Protein AF-A0A847JVJ2-F1 (afdb_monomer_lite)

Radius of gyration: 34.13 Å; chains: 1; bounding box: 78×24×105 Å

Sequence (144 aa):
MDKPGSERPGFDFGPTLRQRRLRVLSAFVLLLILTLVAVGVTQPFFRNAGSAEVRALAREAILARRSGREPTPQAERARRAAAVRVAVIGAYWSLCFLLSGVLLILAWLDVREIRRKLDDARRRLTGAGPVSPSRGGGQGPEHG

Foldseek 3Di:
DDDDDPPDVPPPPPPPPVNVVLVVVLVVLVVVLVVLVVCCVPPVLNVCLVPPVVVVLVVVVVVCVVVVHDDDVVSVVVVVVNVVSVVVVVVSVVVSVVSVVVSVVSVVVVVVVVVVVVVVVVCVVVVPDPPPPPPPPDDDDPDD

Structure (mmCIF, N/CA/C/O backbone):
data_AF-A0A847JVJ2-F1
#
_entry.id   AF-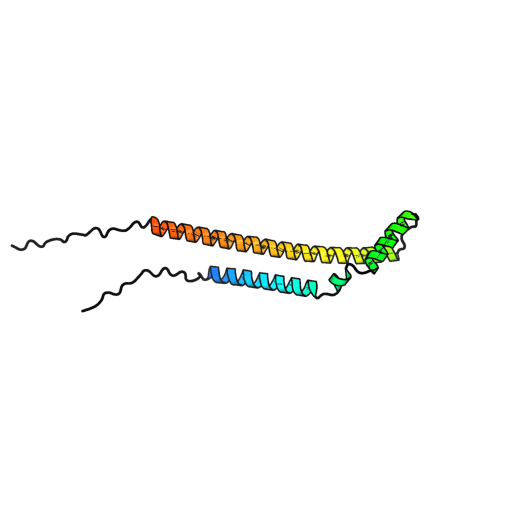A0A847JVJ2-F1
#
loop_
_atom_site.group_PDB
_atom_site.id
_atom_site.type_symbol
_atom_site.label_atom_id
_atom_site.label_alt_id
_atom_site.label_comp_id
_atom_site.label_asym_id
_atom_site.label_entity_id
_atom_site.label_seq_id
_atom_site.pdbx_PDB_ins_code
_atom_site.Cartn_x
_atom_site.Cartn_y
_atom_site.Cartn_z
_atom_site.occupancy
_atom_site.B_iso_or_equiv
_atom_site.auth_seq_id
_atom_site.auth_comp_id
_atom_site.auth_asym_id
_atom_site.auth_atom_id
_atom_site.pdbx_PDB_model_num
ATOM 1 N N . MET A 1 1 ? 26.159 -9.608 -60.422 1.00 49.19 1 MET A N 1
ATOM 2 C CA . MET A 1 1 ? 25.798 -8.168 -60.333 1.00 49.19 1 MET A CA 1
ATOM 3 C C . MET A 1 1 ? 25.145 -8.006 -58.975 1.00 49.19 1 MET A C 1
ATOM 5 O O . MET A 1 1 ? 23.927 -8.002 -58.840 1.00 49.19 1 MET A O 1
ATOM 9 N N . ASP A 1 2 ? 25.995 -8.056 -57.958 1.00 47.19 2 ASP A N 1
ATOM 10 C CA . ASP A 1 2 ? 25.615 -8.374 -56.589 1.00 47.19 2 ASP A CA 1
ATOM 11 C C . ASP A 1 2 ? 25.400 -7.074 -55.827 1.00 47.19 2 ASP A C 1
ATOM 13 O O . ASP A 1 2 ? 26.290 -6.230 -55.752 1.00 47.19 2 ASP A O 1
ATOM 17 N N . LYS A 1 3 ? 24.180 -6.876 -55.320 1.00 56.62 3 LYS A N 1
ATOM 18 C CA . LYS A 1 3 ? 23.849 -5.750 -54.442 1.00 56.62 3 LYS A CA 1
ATOM 19 C C . LYS A 1 3 ? 24.525 -6.000 -53.089 1.00 56.62 3 LYS A C 1
ATOM 21 O O . LYS A 1 3 ? 24.099 -6.932 -52.406 1.00 56.62 3 LYS A O 1
ATOM 26 N N . PRO A 1 4 ? 25.517 -5.198 -52.658 1.00 55.88 4 PRO A N 1
ATOM 27 C CA . PRO A 1 4 ? 26.004 -5.296 -51.292 1.00 55.88 4 PRO A CA 1
ATOM 28 C C . PRO A 1 4 ? 24.874 -4.867 -50.352 1.00 55.88 4 PRO A C 1
ATOM 30 O O . PRO A 1 4 ? 24.330 -3.764 -50.461 1.00 55.88 4 PRO A O 1
ATOM 33 N N . GLY A 1 5 ? 24.474 -5.795 -49.483 1.00 50.34 5 GLY A N 1
ATOM 34 C CA . GLY A 1 5 ? 23.432 -5.602 -48.488 1.00 50.34 5 GLY A CA 1
ATOM 35 C C . GLY A 1 5 ? 23.744 -4.395 -47.615 1.00 50.34 5 GLY A C 1
ATOM 36 O O . GLY A 1 5 ? 24.785 -4.321 -46.970 1.00 50.34 5 GLY A O 1
ATOM 37 N N . SER A 1 6 ? 22.824 -3.436 -47.601 1.00 53.69 6 SER A N 1
ATOM 38 C CA . SER A 1 6 ? 22.826 -2.332 -46.655 1.00 53.69 6 SER A CA 1
ATOM 39 C C . SER A 1 6 ? 22.501 -2.877 -45.263 1.00 53.69 6 SER A C 1
ATOM 41 O O . SER A 1 6 ? 21.334 -2.891 -44.857 1.00 53.69 6 SER A O 1
ATOM 43 N N . GLU A 1 7 ? 23.515 -3.344 -44.540 1.00 50.03 7 GLU A N 1
ATOM 44 C CA . GLU A 1 7 ? 23.438 -3.578 -43.100 1.00 50.03 7 GLU A CA 1
ATOM 45 C C . GLU A 1 7 ? 23.231 -2.222 -42.422 1.00 50.03 7 GLU A C 1
ATOM 47 O O . GLU A 1 7 ? 24.161 -1.502 -42.065 1.00 50.03 7 GLU A O 1
ATOM 52 N N . ARG A 1 8 ? 21.966 -1.813 -42.305 1.00 58.47 8 ARG A N 1
ATOM 53 C CA . ARG A 1 8 ? 21.606 -0.722 -41.407 1.00 58.47 8 ARG A CA 1
ATOM 54 C C . ARG A 1 8 ? 21.971 -1.207 -40.004 1.00 58.47 8 ARG A C 1
ATOM 56 O O . ARG A 1 8 ? 21.503 -2.288 -39.644 1.00 58.47 8 ARG A O 1
ATOM 63 N N . PRO A 1 9 ? 22.749 -0.455 -39.206 1.00 55.28 9 PRO A N 1
ATOM 64 C CA . PRO A 1 9 ? 22.945 -0.776 -37.803 1.00 55.28 9 PRO A CA 1
ATOM 65 C C . PRO A 1 9 ? 21.591 -0.623 -37.109 1.00 55.28 9 PRO A C 1
ATOM 67 O O . PRO A 1 9 ? 21.197 0.463 -36.681 1.00 55.28 9 PRO A O 1
ATOM 70 N N . GLY A 1 10 ? 20.826 -1.713 -37.092 1.00 55.41 10 GLY A N 1
ATOM 71 C CA . GLY A 1 10 ? 19.603 -1.836 -36.330 1.00 55.41 10 GLY A CA 1
ATOM 72 C C . GLY A 1 10 ? 19.994 -1.684 -34.876 1.00 55.41 10 GLY A C 1
ATOM 73 O O . GLY A 1 10 ? 20.649 -2.552 -34.309 1.00 55.41 10 GLY A O 1
ATOM 74 N N . PHE A 1 11 ? 19.668 -0.533 -34.297 1.00 53.91 11 PHE A N 1
ATOM 75 C CA . PHE A 1 11 ? 19.819 -0.313 -32.871 1.00 53.91 11 PHE A CA 1
ATOM 76 C C . PHE A 1 11 ? 18.872 -1.290 -32.176 1.00 53.91 11 PHE A C 1
ATOM 78 O O . PHE A 1 11 ? 17.662 -1.069 -32.118 1.00 53.91 11 PHE A O 1
ATOM 85 N N . ASP A 1 12 ? 19.424 -2.409 -31.720 1.00 56.38 12 ASP A N 1
ATOM 86 C CA . ASP A 1 12 ? 18.678 -3.441 -31.023 1.00 56.38 12 ASP A CA 1
ATOM 87 C C . ASP A 1 12 ? 18.306 -2.899 -29.637 1.00 56.38 12 ASP A C 1
ATOM 89 O O . ASP A 1 12 ? 19.010 -3.069 -28.642 1.00 56.38 12 ASP A O 1
ATOM 93 N N . PHE A 1 13 ? 17.161 -2.218 -29.553 1.00 53.62 13 PHE A N 1
ATOM 94 C CA . PHE A 1 13 ? 16.477 -1.907 -28.294 1.00 53.62 13 PHE A CA 1
ATOM 95 C C . PHE A 1 13 ? 15.805 -3.162 -27.717 1.00 53.62 13 PHE A C 1
ATOM 97 O O . PHE A 1 13 ? 14.723 -3.093 -27.129 1.00 53.62 13 PHE A O 1
ATOM 104 N N . GLY A 1 14 ? 16.431 -4.327 -27.893 1.00 50.53 14 GLY A N 1
ATOM 105 C CA . GLY A 1 14 ? 16.010 -5.555 -27.254 1.00 50.53 14 GLY A CA 1
ATOM 106 C C . GLY A 1 14 ? 15.976 -5.309 -25.745 1.00 50.53 14 GLY A C 1
ATOM 107 O O . GLY A 1 14 ? 16.988 -4.884 -25.177 1.00 50.53 14 GLY A O 1
ATOM 108 N N . PRO A 1 15 ? 14.832 -5.510 -25.066 1.00 52.09 15 PRO A N 1
ATOM 109 C CA . PRO A 1 15 ? 14.745 -5.299 -23.632 1.00 52.09 15 PRO A CA 1
ATOM 110 C C . PRO A 1 15 ? 15.761 -6.217 -22.957 1.00 52.09 15 PRO A C 1
ATOM 112 O O . PRO A 1 15 ? 15.580 -7.433 -22.899 1.00 52.09 15 PRO A O 1
ATOM 115 N N . THR A 1 16 ? 16.856 -5.633 -22.469 1.00 63.34 16 THR A N 1
ATOM 116 C CA . THR A 1 16 ? 17.893 -6.366 -21.737 1.00 63.34 16 THR A CA 1
ATOM 117 C C . THR A 1 16 ? 17.239 -7.233 -20.652 1.00 63.34 16 THR A C 1
ATOM 119 O O . THR A 1 16 ? 16.306 -6.793 -19.977 1.00 63.34 16 THR A O 1
ATOM 122 N N . LEU A 1 17 ? 17.700 -8.474 -20.459 1.00 57.19 17 LEU A N 1
ATOM 123 C CA . LEU A 1 17 ? 17.107 -9.449 -19.520 1.00 57.19 17 LEU A CA 1
ATOM 124 C C . LEU A 1 17 ? 16.878 -8.888 -18.098 1.00 57.19 17 LEU A C 1
ATOM 126 O O . LEU A 1 17 ? 15.937 -9.288 -17.407 1.00 57.19 17 LEU A O 1
ATOM 130 N N . ARG A 1 18 ? 17.695 -7.912 -17.676 1.00 58.31 18 ARG A N 1
ATOM 131 C CA . ARG A 1 18 ? 17.523 -7.155 -16.423 1.00 58.31 18 ARG A CA 1
ATOM 132 C C . ARG A 1 18 ? 16.251 -6.300 -16.395 1.00 58.31 18 ARG A C 1
ATOM 134 O O . ARG A 1 18 ? 15.552 -6.299 -15.386 1.00 58.31 18 ARG A O 1
ATOM 141 N N . GLN A 1 19 ? 15.911 -5.632 -17.494 1.00 64.75 19 GLN A N 1
ATOM 142 C CA . GLN A 1 19 ? 14.719 -4.787 -17.612 1.00 64.75 19 GLN A CA 1
ATOM 143 C C . GLN A 1 19 ? 13.426 -5.616 -17.593 1.00 64.75 19 GLN A C 1
ATOM 145 O O . GLN A 1 19 ? 12.412 -5.185 -17.044 1.00 64.75 19 GLN A O 1
ATOM 150 N N . ARG A 1 20 ? 13.468 -6.851 -18.115 1.00 70.31 20 ARG A N 1
ATOM 151 C CA . ARG A 1 20 ? 12.336 -7.788 -18.040 1.00 70.31 20 ARG A CA 1
ATOM 152 C C . ARG A 1 20 ? 12.046 -8.208 -16.597 1.00 70.31 20 ARG A C 1
ATOM 154 O O . ARG A 1 20 ? 10.888 -8.209 -16.191 1.00 70.31 20 ARG A O 1
ATOM 161 N N . ARG A 1 21 ? 13.087 -8.495 -15.806 1.00 73.38 21 ARG A N 1
ATOM 162 C CA . ARG A 1 21 ? 12.944 -8.837 -14.379 1.00 73.38 21 ARG A CA 1
ATOM 163 C C . ARG A 1 21 ? 12.344 -7.692 -13.565 1.00 73.38 21 ARG A C 1
ATOM 165 O O . ARG A 1 21 ? 11.472 -7.951 -12.744 1.00 73.38 21 ARG A O 1
ATOM 172 N N . LEU A 1 22 ? 12.754 -6.449 -13.823 1.00 69.75 22 LEU A N 1
ATOM 173 C CA . LEU A 1 22 ? 12.240 -5.285 -13.093 1.00 69.75 22 LEU A CA 1
ATOM 174 C C . LEU A 1 22 ? 10.746 -5.042 -13.355 1.00 69.75 22 LEU A C 1
ATOM 176 O O . LEU A 1 22 ? 9.982 -4.817 -12.418 1.00 69.75 22 LEU A O 1
ATOM 180 N N . ARG A 1 23 ? 10.310 -5.165 -14.617 1.00 76.62 23 ARG A N 1
ATOM 181 C CA . ARG A 1 23 ? 8.891 -5.047 -14.989 1.00 76.62 23 ARG A CA 1
ATOM 182 C C . ARG A 1 23 ? 8.036 -6.146 -14.374 1.00 76.62 23 ARG A C 1
ATOM 184 O O . ARG A 1 23 ? 6.944 -5.862 -13.897 1.00 76.62 23 ARG A O 1
ATOM 191 N N . VAL A 1 24 ? 8.538 -7.381 -14.353 1.00 76.81 24 VAL A N 1
ATOM 192 C CA . VAL A 1 24 ? 7.850 -8.503 -13.697 1.00 76.81 24 VAL A CA 1
ATOM 193 C C . VAL A 1 24 ? 7.735 -8.252 -12.196 1.00 76.81 24 VAL A C 1
ATOM 195 O O . VAL A 1 24 ? 6.658 -8.440 -11.645 1.00 76.81 24 VAL A O 1
ATOM 198 N N . LEU A 1 25 ? 8.796 -7.764 -11.546 1.00 75.06 25 LEU A N 1
ATOM 199 C CA . LEU A 1 25 ? 8.770 -7.443 -10.119 1.00 75.06 25 LEU A CA 1
ATOM 200 C C . LEU A 1 25 ? 7.762 -6.326 -9.813 1.00 75.06 25 LEU A C 1
ATOM 202 O O . LEU A 1 25 ? 6.952 -6.461 -8.903 1.00 75.06 25 LEU A O 1
ATOM 206 N N . SER A 1 26 ? 7.767 -5.254 -10.611 1.00 76.44 26 SER A N 1
ATOM 207 C CA . SER A 1 26 ? 6.807 -4.153 -10.493 1.00 76.44 26 SER A CA 1
ATOM 208 C C . SER A 1 26 ? 5.368 -4.636 -10.674 1.00 76.44 26 SER A C 1
ATOM 210 O O . SER A 1 26 ? 4.525 -4.338 -9.832 1.00 76.44 26 SER A O 1
ATOM 212 N N . ALA A 1 27 ? 5.094 -5.438 -11.708 1.00 78.56 27 ALA A N 1
ATOM 213 C CA . ALA A 1 27 ? 3.772 -6.010 -11.946 1.00 78.56 27 ALA A CA 1
ATOM 214 C C . ALA A 1 27 ? 3.332 -6.929 -10.798 1.00 78.56 27 ALA A C 1
ATOM 216 O O . ALA A 1 27 ? 2.189 -6.849 -10.358 1.00 78.56 27 ALA A O 1
ATOM 217 N N . PHE A 1 28 ? 4.238 -7.757 -10.273 1.00 79.69 28 PHE A N 1
ATOM 218 C CA . PHE A 1 28 ? 3.950 -8.666 -9.166 1.00 79.69 28 PHE A CA 1
AT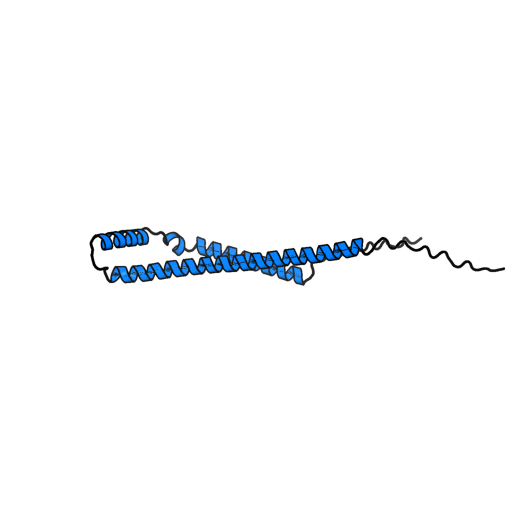OM 219 C C . PHE A 1 28 ? 3.599 -7.904 -7.887 1.00 79.69 28 PHE A C 1
ATOM 221 O O . PHE A 1 28 ? 2.619 -8.226 -7.223 1.00 79.69 28 PHE A O 1
ATOM 228 N N . VAL A 1 29 ? 4.355 -6.854 -7.559 1.00 76.25 29 VAL A N 1
ATOM 229 C CA . VAL A 1 29 ? 4.077 -6.022 -6.382 1.00 76.25 29 VAL A CA 1
ATOM 230 C C . VAL A 1 29 ? 2.804 -5.191 -6.585 1.00 76.25 29 VAL A C 1
ATOM 232 O O . VAL A 1 29 ? 2.029 -5.042 -5.647 1.00 76.25 29 VAL A O 1
ATOM 235 N N . LEU A 1 30 ? 2.517 -4.709 -7.798 1.00 79.56 30 LEU A N 1
ATOM 236 C CA . LEU A 1 30 ? 1.254 -4.027 -8.101 1.00 79.56 30 LEU A CA 1
ATOM 237 C C . LEU A 1 30 ? 0.050 -4.963 -7.920 1.00 79.56 30 LEU A C 1
ATOM 239 O O . LEU A 1 30 ? -0.965 -4.578 -7.341 1.00 79.56 30 LEU A O 1
ATOM 243 N N . LEU A 1 31 ? 0.183 -6.210 -8.371 1.00 82.56 31 LEU A N 1
ATOM 244 C CA . LEU A 1 31 ? -0.826 -7.252 -8.207 1.00 82.56 31 LEU A CA 1
ATOM 245 C C . LEU A 1 31 ? -0.991 -7.618 -6.726 1.00 82.56 31 LEU A C 1
ATOM 247 O O . LEU A 1 31 ? -2.118 -7.750 -6.254 1.00 82.56 31 LEU A O 1
ATOM 251 N N . LEU A 1 32 ? 0.103 -7.675 -5.963 1.00 79.69 32 LEU A N 1
ATOM 252 C CA . LEU A 1 32 ? 0.072 -7.840 -4.509 1.00 79.69 32 LEU A CA 1
ATOM 253 C C . LEU A 1 32 ? -0.710 -6.700 -3.836 1.00 79.69 32 LEU A C 1
ATOM 255 O O . LEU A 1 32 ? -1.579 -6.973 -3.014 1.00 79.69 32 LEU A O 1
ATOM 259 N N . ILE A 1 33 ? -0.461 -5.441 -4.219 1.00 80.00 33 ILE A N 1
ATOM 260 C CA . ILE A 1 33 ? -1.194 -4.273 -3.706 1.00 80.00 33 ILE A CA 1
ATOM 261 C C . ILE A 1 33 ? -2.677 -4.365 -4.059 1.00 80.00 33 ILE A C 1
ATOM 263 O O . ILE A 1 33 ? -3.510 -4.169 -3.181 1.00 80.00 33 ILE A O 1
ATOM 267 N N . LEU A 1 34 ? -3.028 -4.702 -5.303 1.00 82.56 34 LEU A N 1
ATOM 268 C CA . LEU A 1 34 ? -4.426 -4.891 -5.707 1.00 82.56 34 LEU A CA 1
ATOM 269 C C . LEU A 1 34 ? -5.109 -5.998 -4.901 1.00 82.56 34 LEU A C 1
ATOM 271 O O . LEU A 1 34 ? -6.245 -5.826 -4.468 1.00 82.56 34 LEU A O 1
ATOM 275 N N . THR A 1 35 ? -4.407 -7.105 -4.659 1.00 82.19 35 THR A N 1
ATOM 276 C CA . THR A 1 35 ? -4.921 -8.228 -3.865 1.00 82.19 35 THR A CA 1
ATOM 277 C C . THR A 1 35 ? -5.128 -7.807 -2.413 1.00 82.19 35 THR A C 1
ATOM 279 O O . THR A 1 35 ? -6.182 -8.070 -1.844 1.00 82.19 35 THR A O 1
ATOM 282 N N . LEU A 1 36 ? -4.168 -7.087 -1.826 1.00 76.81 36 LEU A N 1
ATOM 283 C CA . LEU A 1 36 ? -4.280 -6.515 -0.484 1.00 76.81 36 LEU A CA 1
ATOM 284 C C . LEU A 1 36 ? -5.470 -5.551 -0.407 1.00 76.81 36 LEU A C 1
ATOM 286 O O . LEU A 1 36 ? -6.344 -5.737 0.432 1.00 76.81 36 LEU A O 1
ATOM 290 N N . VAL A 1 37 ? -5.587 -4.586 -1.324 1.00 78.88 37 VAL A N 1
ATOM 291 C CA . VAL A 1 37 ? -6.728 -3.653 -1.385 1.00 78.88 37 VAL A CA 1
ATOM 292 C C . VAL A 1 37 ? -8.050 -4.411 -1.495 1.00 78.88 37 VAL A C 1
ATOM 294 O O . VAL A 1 37 ? -8.970 -4.133 -0.729 1.00 78.88 37 VAL A O 1
ATOM 297 N N . ALA A 1 38 ? -8.141 -5.402 -2.383 1.00 79.19 38 ALA A N 1
ATOM 298 C CA . ALA A 1 38 ? -9.335 -6.224 -2.533 1.00 79.19 38 ALA A CA 1
ATOM 299 C C . ALA A 1 38 ? -9.686 -6.954 -1.230 1.00 79.19 38 ALA A C 1
ATOM 301 O O . ALA A 1 38 ? -10.838 -6.895 -0.801 1.00 79.19 38 ALA A O 1
ATOM 302 N N . VAL A 1 39 ? -8.707 -7.567 -0.557 1.00 78.19 39 VAL A N 1
ATOM 303 C CA . VAL A 1 39 ? -8.887 -8.243 0.740 1.00 78.19 39 VAL A CA 1
ATOM 304 C C . VAL A 1 39 ? -9.307 -7.254 1.833 1.00 78.19 39 VAL A C 1
ATOM 306 O O . VAL A 1 39 ? -10.230 -7.538 2.593 1.00 78.19 39 VAL A O 1
ATOM 309 N N . GLY A 1 40 ? -8.698 -6.069 1.893 1.00 70.12 40 GLY A N 1
ATOM 310 C CA . GLY A 1 40 ? -9.039 -5.024 2.861 1.00 70.12 40 GLY A CA 1
ATOM 311 C C . GLY A 1 40 ? -10.454 -4.469 2.675 1.00 70.12 40 GLY A C 1
ATOM 312 O O . GLY A 1 40 ? -11.147 -4.210 3.655 1.00 70.12 40 GLY A O 1
ATOM 313 N N . VAL A 1 41 ? -10.916 -4.331 1.428 1.00 71.69 41 VAL A N 1
ATOM 314 C CA . VAL A 1 41 ? -12.271 -3.846 1.109 1.00 71.69 41 VAL A CA 1
ATOM 315 C C . VAL A 1 41 ? -13.331 -4.936 1.307 1.00 71.69 41 VAL A C 1
ATOM 317 O O . VAL A 1 41 ? -14.452 -4.640 1.727 1.00 71.69 41 VAL A O 1
ATOM 320 N N . THR A 1 42 ? -12.999 -6.198 1.022 1.00 73.06 42 THR A N 1
ATOM 321 C CA . THR A 1 42 ? -13.934 -7.330 1.160 1.00 73.06 42 THR A CA 1
ATOM 322 C C . THR A 1 42 ? -14.050 -7.850 2.589 1.00 73.06 42 THR A C 1
ATOM 324 O O . THR A 1 42 ? -15.091 -8.405 2.940 1.00 73.06 42 THR A O 1
ATOM 327 N N . GLN A 1 43 ? -13.048 -7.634 3.446 1.00 70.12 43 GLN A N 1
ATOM 328 C CA . GLN A 1 43 ? -13.117 -8.009 4.856 1.00 70.12 43 GLN A CA 1
ATOM 329 C C . GLN A 1 43 ? -14.183 -7.166 5.594 1.00 70.12 43 GLN A C 1
ATOM 331 O O . GLN A 1 43 ? -14.014 -5.954 5.775 1.00 70.12 43 GLN A O 1
ATOM 336 N N . PRO A 1 44 ? -15.267 -7.788 6.106 1.00 64.44 44 PRO A N 1
ATOM 337 C CA . PRO A 1 44 ? -16.345 -7.076 6.805 1.00 64.44 44 PRO A CA 1
ATOM 338 C C . PRO A 1 44 ? -15.859 -6.377 8.084 1.00 64.44 44 PRO A C 1
ATOM 340 O O . PRO A 1 44 ? -16.506 -5.459 8.590 1.00 64.44 44 PRO A O 1
ATOM 343 N N . PHE A 1 45 ? -14.681 -6.765 8.576 1.00 62.53 45 PHE A N 1
ATOM 344 C CA . PHE A 1 45 ? -14.012 -6.176 9.726 1.00 62.53 45 PHE A CA 1
ATOM 345 C C . PHE A 1 45 ? -13.702 -4.678 9.550 1.00 62.53 45 PHE A C 1
ATOM 347 O O . PHE A 1 45 ? -13.853 -3.910 10.498 1.00 62.53 45 PHE A O 1
ATOM 354 N N . PHE A 1 46 ? -13.350 -4.234 8.335 1.00 56.09 46 PHE A N 1
ATOM 355 C CA . PHE A 1 46 ? -13.076 -2.820 8.044 1.00 56.09 46 PHE A CA 1
ATOM 356 C C . PHE A 1 46 ? -14.359 -2.007 7.829 1.00 56.09 46 PHE A C 1
ATOM 358 O O . PHE A 1 46 ? -14.432 -0.855 8.252 1.00 56.09 46 PHE A O 1
ATOM 365 N N . ARG A 1 47 ? -15.412 -2.612 7.255 1.00 59.25 47 ARG A N 1
ATOM 366 C CA . ARG A 1 47 ? -16.727 -1.955 7.088 1.00 59.25 47 ARG A CA 1
ATOM 367 C C . ARG A 1 47 ? -17.411 -1.695 8.434 1.00 59.25 47 ARG A C 1
ATOM 369 O O . ARG A 1 47 ? -18.077 -0.677 8.598 1.00 59.25 47 ARG A O 1
ATOM 376 N N . ASN A 1 48 ? -17.170 -2.562 9.417 1.00 58.12 48 ASN A N 1
ATOM 377 C CA . ASN A 1 48 ? -17.717 -2.451 10.769 1.00 58.12 48 ASN A CA 1
ATOM 378 C C . ASN A 1 48 ? -16.775 -1.749 11.765 1.00 58.12 48 ASN A C 1
ATOM 380 O O . ASN A 1 48 ? -17.126 -1.606 12.935 1.00 58.12 48 ASN A O 1
ATOM 384 N N . ALA A 1 49 ? -15.605 -1.259 11.343 1.00 54.7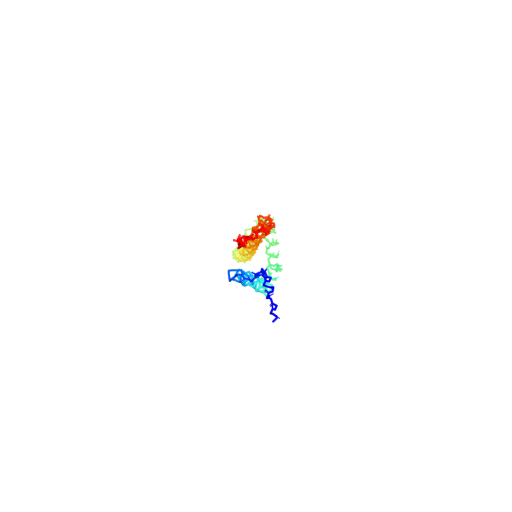8 49 ALA A N 1
ATOM 385 C CA . ALA A 1 49 ? -14.712 -0.487 12.215 1.00 54.78 49 ALA A CA 1
ATOM 386 C C . ALA A 1 49 ? -15.337 0.855 12.655 1.00 54.78 49 ALA A C 1
ATOM 388 O O . ALA A 1 49 ? -15.044 1.359 13.735 1.00 54.78 49 ALA A O 1
ATOM 389 N N . GLY A 1 50 ? -16.265 1.393 11.855 1.00 55.91 50 GLY A N 1
ATOM 390 C CA . GLY A 1 50 ? -17.135 2.516 12.214 1.00 55.91 50 GLY A CA 1
ATOM 391 C C . GLY A 1 50 ? -18.511 2.096 12.739 1.00 55.91 50 GLY A C 1
ATOM 392 O O . GLY A 1 50 ? -19.441 2.908 12.664 1.00 55.91 50 GLY A O 1
ATOM 393 N N . SER A 1 51 ? -18.670 0.843 13.187 1.00 59.38 51 SER A N 1
ATOM 394 C CA . SER A 1 51 ? -19.947 0.295 13.655 1.00 59.38 51 SER A CA 1
ATOM 395 C C . SER A 1 51 ? -20.540 1.134 14.783 1.00 59.38 51 SER A C 1
ATOM 397 O O . SER A 1 51 ? -19.835 1.767 15.576 1.00 59.38 51 SER A O 1
ATOM 399 N N . ALA A 1 52 ? -21.872 1.143 14.830 1.00 63.53 52 ALA A N 1
ATOM 400 C CA . ALA A 1 52 ? -22.659 1.858 15.829 1.00 63.53 52 ALA A CA 1
ATOM 401 C C . ALA A 1 52 ? -22.206 1.554 17.267 1.00 63.53 52 ALA A C 1
ATOM 403 O O . ALA A 1 52 ? -22.297 2.425 18.122 1.00 63.53 52 ALA A O 1
ATOM 404 N N . GLU A 1 53 ? -21.644 0.368 17.499 1.00 67.50 53 GLU A N 1
ATOM 405 C CA . GLU A 1 53 ? -21.114 -0.093 18.779 1.00 67.50 53 GLU A CA 1
ATOM 406 C C . GLU A 1 53 ? -19.915 0.740 19.265 1.00 67.50 53 GLU A C 1
ATOM 408 O O . GLU A 1 53 ? -19.913 1.204 20.400 1.00 67.50 53 GLU A O 1
ATOM 413 N N . VAL A 1 54 ? -18.936 1.042 18.400 1.00 68.69 54 VAL A N 1
ATOM 414 C CA . VAL A 1 54 ? -17.781 1.892 18.762 1.00 68.69 54 VAL A CA 1
ATOM 415 C C . VAL A 1 54 ? -18.227 3.330 19.024 1.00 68.69 54 VAL A C 1
ATOM 417 O O . VAL A 1 54 ? -17.737 3.981 19.946 1.00 68.69 54 VAL A O 1
ATOM 420 N N . ARG A 1 55 ? -19.196 3.829 18.246 1.00 71.75 55 ARG A N 1
ATOM 421 C CA . ARG A 1 55 ? -19.773 5.166 18.460 1.00 71.75 55 ARG A CA 1
ATOM 422 C C . ARG A 1 55 ? -20.605 5.228 19.739 1.00 71.75 55 ARG A C 1
ATOM 424 O O . ARG A 1 55 ? -20.563 6.250 20.417 1.00 71.75 55 ARG A O 1
ATOM 431 N N . ALA A 1 56 ? -21.323 4.158 20.075 1.00 73.25 56 ALA A N 1
ATOM 432 C CA . ALA A 1 56 ? -22.064 4.025 21.324 1.00 73.25 56 ALA A CA 1
ATOM 433 C C . ALA A 1 56 ? -21.106 3.990 22.520 1.00 73.25 56 ALA A C 1
ATOM 435 O O . ALA A 1 56 ? -21.293 4.764 23.453 1.00 73.25 56 ALA A O 1
ATOM 436 N N . LEU A 1 57 ? -20.016 3.220 22.433 1.00 72.31 57 LEU A N 1
ATOM 437 C CA . LEU A 1 57 ? -18.979 3.168 23.466 1.00 72.31 57 LEU A CA 1
ATOM 438 C C . LEU A 1 57 ? -18.264 4.516 23.640 1.00 72.31 57 LEU A C 1
ATOM 440 O O . LEU A 1 57 ? -17.971 4.931 24.760 1.00 72.31 57 LEU A O 1
ATOM 444 N N . ALA A 1 58 ? -17.992 5.228 22.542 1.00 72.31 58 ALA A N 1
ATOM 445 C CA . ALA A 1 58 ? -17.426 6.574 22.585 1.00 72.31 58 ALA A CA 1
ATOM 446 C C . ALA A 1 58 ? -18.405 7.578 23.217 1.00 72.31 58 ALA A C 1
ATOM 448 O O . ALA A 1 58 ? -17.994 8.412 24.024 1.00 72.31 58 ALA A O 1
ATOM 449 N N . ARG A 1 59 ? -19.705 7.472 22.908 1.00 78.81 59 ARG A N 1
ATOM 450 C CA . ARG A 1 59 ? -20.759 8.277 23.546 1.00 78.81 59 ARG A CA 1
ATOM 451 C C . ARG A 1 59 ? -20.861 7.996 25.039 1.00 78.81 59 ARG A C 1
ATOM 453 O O . ARG A 1 59 ? -20.870 8.943 25.820 1.00 78.81 59 ARG A O 1
ATOM 460 N N . GLU A 1 60 ? -20.888 6.728 25.439 1.00 74.12 60 GLU A N 1
ATOM 461 C CA . GLU A 1 60 ? -20.895 6.335 26.849 1.00 74.12 60 GLU A CA 1
ATOM 462 C C . GLU A 1 60 ? -19.641 6.808 27.576 1.00 74.12 60 GLU A C 1
ATOM 464 O O . GLU A 1 60 ? -19.743 7.324 28.681 1.00 74.12 60 GLU A O 1
ATOM 469 N N . ALA A 1 61 ? -18.460 6.720 26.961 1.00 69.62 61 ALA A N 1
ATOM 470 C CA . ALA A 1 61 ? -17.221 7.216 27.553 1.00 69.62 61 ALA A CA 1
ATOM 471 C C . ALA A 1 61 ? -17.262 8.730 27.833 1.00 69.62 61 ALA A C 1
ATOM 473 O O . ALA A 1 61 ? -16.761 9.183 28.865 1.00 69.62 61 ALA A O 1
ATOM 474 N N . ILE A 1 62 ? -17.863 9.508 26.929 1.00 76.62 62 ILE A N 1
ATOM 475 C CA . ILE A 1 62 ? -18.047 10.956 27.092 1.00 76.62 62 ILE A CA 1
ATOM 476 C C . ILE A 1 62 ? -19.073 11.248 28.198 1.00 76.62 62 ILE A C 1
ATOM 478 O O . ILE A 1 62 ? -18.849 12.137 29.022 1.00 76.62 62 ILE A O 1
ATOM 482 N N . LEU A 1 63 ? -20.168 10.484 28.258 1.00 80.56 63 LEU A N 1
ATOM 483 C CA . LEU A 1 63 ? -21.199 10.617 29.292 1.00 80.56 63 LEU A CA 1
ATOM 484 C C . LEU A 1 63 ? -20.684 10.217 30.681 1.00 80.56 63 LEU A C 1
ATOM 486 O O . LEU A 1 63 ? -20.889 10.965 31.632 1.00 80.56 63 LEU A O 1
ATOM 490 N N . ALA A 1 64 ? -19.946 9.111 30.787 1.00 72.88 64 ALA A N 1
ATOM 491 C CA . ALA A 1 64 ? -19.357 8.621 32.032 1.00 72.88 64 ALA A CA 1
ATOM 492 C C . ALA A 1 64 ? -18.384 9.642 32.644 1.00 72.88 64 ALA A C 1
ATOM 494 O O . ALA A 1 64 ? -18.447 9.903 33.848 1.00 72.88 64 ALA A O 1
ATOM 495 N N . ARG A 1 65 ? -17.558 10.292 31.802 1.00 73.12 65 ARG A N 1
ATOM 496 C CA . ARG A 1 65 ? -16.695 11.417 32.207 1.00 73.12 65 ARG A CA 1
ATOM 497 C C . ARG A 1 65 ? -17.492 12.607 32.729 1.00 73.12 65 ARG A C 1
ATOM 499 O O . ARG A 1 65 ? -17.073 13.224 33.700 1.00 73.12 65 ARG A O 1
ATOM 506 N N . ARG A 1 66 ? -18.628 12.929 32.104 1.00 78.94 66 ARG A N 1
ATOM 507 C CA . ARG A 1 66 ? -19.516 14.010 32.562 1.00 78.94 66 ARG A CA 1
ATOM 508 C C . ARG A 1 66 ? -20.195 13.690 33.891 1.00 78.94 66 ARG A C 1
ATOM 510 O O . ARG A 1 66 ? -20.418 14.600 34.675 1.00 78.94 66 ARG A O 1
ATOM 517 N N . SER A 1 67 ? -20.517 12.424 34.139 1.00 80.12 67 SER A N 1
ATOM 518 C CA . SER A 1 67 ? -21.180 11.980 35.369 1.00 80.12 67 SER A CA 1
ATOM 519 C C . SER A 1 67 ? -20.229 11.649 36.525 1.00 80.12 67 SER A C 1
ATOM 521 O O . SER A 1 67 ? -20.704 11.232 37.575 1.00 80.12 67 SER A O 1
ATOM 523 N N . GLY A 1 68 ? -18.906 11.764 36.341 1.00 76.44 68 GLY A N 1
ATOM 524 C CA . GLY A 1 68 ? -17.920 11.400 37.370 1.00 76.44 68 GLY A CA 1
ATOM 525 C C . GLY A 1 68 ? -17.969 9.925 37.792 1.00 76.44 68 GLY A C 1
ATOM 526 O O . GLY A 1 68 ? -17.581 9.590 38.906 1.00 76.44 68 GLY A O 1
ATOM 527 N N . ARG A 1 69 ? -18.486 9.040 36.929 1.00 70.88 69 ARG A N 1
ATOM 528 C CA . ARG A 1 69 ? -18.714 7.624 37.244 1.00 70.88 69 ARG A CA 1
ATOM 529 C C . ARG A 1 69 ? -17.483 6.812 36.859 1.00 70.88 69 ARG A C 1
ATOM 531 O O . ARG A 1 69 ? -16.985 6.965 35.742 1.00 70.88 69 ARG A O 1
ATOM 538 N N . GLU A 1 70 ? -17.014 5.946 37.756 1.00 66.56 70 GLU A N 1
ATOM 539 C CA . GLU A 1 70 ? -15.908 5.041 37.439 1.00 66.56 70 GLU A CA 1
ATOM 540 C C . GLU A 1 70 ? -16.277 4.094 36.280 1.00 66.56 70 GLU A C 1
ATOM 542 O O . GLU A 1 70 ? -17.412 3.603 36.209 1.00 66.56 70 GLU A O 1
ATOM 547 N N . PRO A 1 71 ? -15.345 3.860 35.339 1.00 63.53 71 PRO A N 1
ATOM 548 C CA . PRO A 1 71 ? -15.584 3.004 34.187 1.00 63.53 71 PRO A CA 1
ATOM 549 C C . PRO A 1 71 ? -15.771 1.545 34.617 1.00 63.53 71 PRO A C 1
ATOM 551 O O . PRO A 1 71 ? -15.016 1.005 35.420 1.00 63.53 71 PRO A O 1
ATOM 554 N N . THR A 1 72 ? -16.781 0.880 34.053 1.00 77.38 72 THR A N 1
ATOM 555 C CA . THR A 1 72 ? -17.042 -0.532 34.344 1.00 77.38 72 THR A CA 1
ATOM 556 C C . THR A 1 72 ? -15.936 -1.427 33.755 1.00 77.38 72 THR A C 1
ATOM 558 O O . THR A 1 72 ? -15.437 -1.161 32.656 1.00 77.38 72 THR A O 1
ATOM 561 N N . PRO A 1 73 ? -15.575 -2.549 34.408 1.00 78.44 73 PRO A N 1
ATOM 562 C CA . PRO A 1 73 ? -14.531 -3.461 33.918 1.00 78.44 73 PRO A CA 1
ATOM 563 C C . PRO A 1 73 ? -14.849 -4.085 32.544 1.00 78.44 73 PRO A C 1
ATOM 565 O O . PRO A 1 73 ? -13.948 -4.514 31.821 1.00 78.44 73 PRO A O 1
ATOM 568 N N . GLN A 1 74 ? -16.123 -4.112 32.144 1.00 73.56 74 GLN A N 1
ATOM 569 C CA . GLN A 1 74 ? -16.550 -4.507 30.798 1.00 73.56 74 GLN A CA 1
ATOM 570 C C . GLN A 1 74 ? -16.188 -3.458 29.736 1.00 73.56 74 GLN A C 1
ATOM 572 O O . GLN A 1 74 ? -15.699 -3.824 28.664 1.00 73.56 74 GLN A O 1
ATOM 577 N N . ALA A 1 75 ? -16.351 -2.166 30.042 1.00 71.94 75 ALA A N 1
ATOM 578 C CA . ALA A 1 75 ? -15.960 -1.078 29.148 1.00 71.94 75 ALA A CA 1
ATOM 579 C C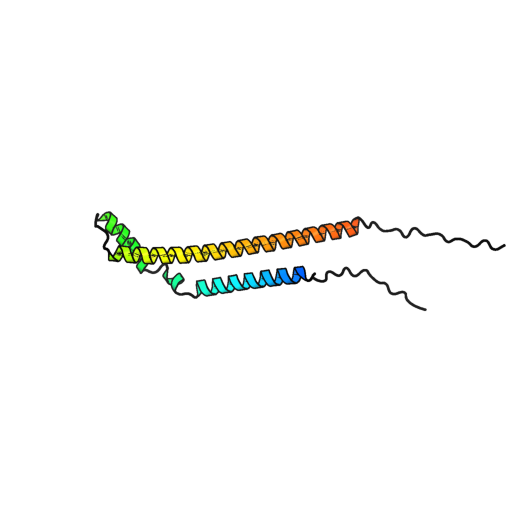 . ALA A 1 75 ? -14.440 -1.068 28.908 1.00 71.94 75 ALA A C 1
ATOM 581 O O . ALA A 1 75 ? -13.989 -0.830 27.787 1.00 71.94 75 ALA A O 1
ATOM 582 N N . GLU A 1 76 ? -13.649 -1.408 29.930 1.00 77.19 76 GLU A N 1
ATOM 583 C CA . GLU A 1 76 ? -12.190 -1.551 29.842 1.00 77.19 76 GLU A CA 1
ATOM 584 C C . GLU A 1 76 ? -11.779 -2.617 28.805 1.00 77.19 76 GLU A C 1
ATOM 586 O O . GLU A 1 76 ? -10.934 -2.377 27.936 1.00 77.19 76 GLU A O 1
ATOM 591 N N . ARG A 1 77 ? -12.415 -3.798 28.848 1.00 77.88 77 ARG A N 1
ATOM 592 C CA . ARG A 1 77 ? -12.154 -4.902 27.904 1.00 77.88 77 ARG A CA 1
ATOM 593 C C . ARG A 1 77 ? -12.573 -4.538 26.482 1.00 77.88 77 ARG A C 1
ATOM 595 O O . ARG A 1 77 ? -11.816 -4.792 25.544 1.00 77.88 77 ARG A O 1
ATOM 602 N N . ALA A 1 78 ? -13.732 -3.899 26.325 1.00 74.12 78 ALA A N 1
ATOM 603 C CA . ALA A 1 78 ? -14.212 -3.427 25.029 1.00 74.12 78 ALA A CA 1
ATOM 604 C C . ALA A 1 78 ? -13.269 -2.377 24.416 1.00 74.12 78 ALA A C 1
ATOM 606 O O . ALA A 1 78 ? -12.953 -2.452 23.228 1.00 74.12 78 ALA A O 1
ATOM 607 N N . ARG A 1 79 ? -12.732 -1.451 25.224 1.00 72.00 79 ARG A N 1
ATOM 608 C CA . ARG A 1 79 ? -11.729 -0.468 24.778 1.00 72.00 79 ARG A CA 1
ATOM 609 C C . ARG A 1 79 ? -10.443 -1.122 24.302 1.00 72.00 79 ARG A C 1
ATOM 611 O O . ARG A 1 79 ? -9.938 -0.736 23.254 1.00 72.00 79 ARG A O 1
ATOM 618 N N . ARG A 1 80 ? -9.923 -2.117 25.027 1.00 78.69 80 ARG A N 1
ATOM 619 C CA . ARG A 1 80 ? -8.718 -2.850 24.604 1.00 78.69 80 ARG A CA 1
ATOM 620 C C . ARG A 1 80 ? -8.949 -3.587 23.289 1.00 78.69 80 ARG A C 1
ATOM 622 O O . ARG A 1 80 ? -8.123 -3.482 22.388 1.00 78.69 80 ARG A O 1
ATOM 629 N N . ALA A 1 81 ? -10.090 -4.261 23.145 1.00 76.62 81 ALA A N 1
ATOM 630 C CA . ALA A 1 81 ? -10.450 -4.922 21.895 1.00 76.62 81 ALA A CA 1
ATOM 631 C C . ALA A 1 81 ? -10.553 -3.915 20.737 1.00 76.62 81 ALA A C 1
ATOM 633 O O . ALA A 1 81 ? -9.976 -4.143 19.678 1.00 76.62 81 ALA A O 1
ATOM 634 N N . ALA A 1 82 ? -11.217 -2.776 20.942 1.00 75.06 82 ALA A N 1
ATOM 635 C CA . ALA A 1 82 ? -11.313 -1.720 19.936 1.00 75.06 82 ALA A CA 1
ATOM 636 C C . ALA A 1 82 ? -9.940 -1.122 19.581 1.00 75.06 82 ALA A C 1
ATOM 638 O O . ALA A 1 82 ? -9.636 -0.959 18.402 1.00 75.06 82 ALA A O 1
ATOM 639 N N . ALA A 1 83 ? -9.088 -0.856 20.574 1.00 76.25 83 ALA A N 1
ATOM 640 C CA . ALA A 1 83 ? -7.746 -0.318 20.370 1.00 76.25 83 ALA A CA 1
ATOM 641 C C . ALA A 1 83 ? -6.870 -1.267 19.545 1.00 76.25 83 ALA A C 1
ATOM 643 O O . ALA A 1 83 ? -6.228 -0.825 18.596 1.00 76.25 83 ALA A O 1
ATOM 644 N N . VAL A 1 84 ? -6.896 -2.572 19.840 1.00 82.56 84 VAL A N 1
ATOM 645 C CA . VAL A 1 84 ? -6.174 -3.582 19.051 1.00 82.56 84 VAL A CA 1
ATOM 646 C C . VAL A 1 84 ? -6.681 -3.604 17.612 1.00 82.56 84 VAL A C 1
ATOM 648 O O . VAL A 1 84 ? -5.876 -3.616 16.688 1.00 82.56 84 VAL A O 1
ATOM 651 N N . ARG A 1 85 ? -8.000 -3.539 17.392 1.00 76.81 85 ARG A N 1
ATOM 652 C CA . ARG A 1 85 ? -8.568 -3.493 16.034 1.00 76.81 85 ARG A CA 1
ATOM 653 C C . ARG A 1 85 ? -8.088 -2.269 15.262 1.00 76.81 85 ARG A C 1
ATOM 655 O O . ARG A 1 85 ? -7.623 -2.414 14.138 1.00 76.81 85 ARG A O 1
ATOM 662 N N . VAL A 1 86 ? -8.156 -1.082 15.864 1.00 77.44 86 VAL A N 1
ATOM 663 C CA . VAL A 1 86 ? -7.676 0.160 15.237 1.00 77.44 86 VAL A CA 1
ATOM 664 C C . VAL A 1 86 ? -6.173 0.093 14.973 1.00 77.44 86 VAL A C 1
ATOM 666 O O . VAL A 1 86 ? -5.739 0.488 13.895 1.00 77.44 86 VAL A O 1
ATOM 669 N N . ALA A 1 87 ? -5.386 -0.455 15.900 1.00 79.50 87 ALA A N 1
ATOM 670 C CA . ALA A 1 87 ? -3.948 -0.634 15.721 1.00 79.50 87 ALA A CA 1
ATOM 671 C C . ALA A 1 87 ? -3.627 -1.589 14.563 1.00 79.50 87 ALA A C 1
ATOM 673 O O . ALA A 1 87 ? -2.766 -1.279 13.747 1.00 79.50 87 ALA A O 1
ATOM 674 N N . VAL A 1 88 ? -4.347 -2.708 14.442 1.00 82.06 88 VAL A N 1
ATOM 675 C CA . VAL A 1 88 ? -4.187 -3.666 13.334 1.00 82.06 88 VAL A CA 1
ATOM 676 C C . VAL A 1 88 ? -4.562 -3.025 11.999 1.00 82.06 88 VAL A C 1
ATOM 678 O O . VAL A 1 88 ? -3.819 -3.154 11.029 1.00 82.06 88 VAL A O 1
ATOM 681 N N . ILE A 1 89 ? -5.674 -2.287 11.952 1.00 80.38 89 ILE A N 1
ATOM 682 C CA . ILE A 1 89 ? -6.099 -1.536 10.764 1.00 80.38 89 ILE A CA 1
ATOM 683 C C . ILE A 1 89 ? -5.026 -0.508 10.385 1.00 80.38 89 ILE A C 1
ATOM 685 O O . ILE A 1 89 ? -4.609 -0.453 9.231 1.00 80.38 89 ILE A O 1
ATOM 689 N N . GLY A 1 90 ? -4.551 0.278 11.352 1.00 78.44 90 GLY A N 1
ATOM 690 C CA . GLY A 1 90 ? -3.505 1.275 11.145 1.00 78.44 90 GLY A CA 1
ATOM 691 C C . GLY A 1 90 ? -2.215 0.651 10.622 1.00 78.44 90 GLY A C 1
ATOM 692 O O . GLY A 1 90 ? -1.708 1.084 9.593 1.00 78.44 90 GLY A O 1
ATOM 693 N N . ALA A 1 91 ? -1.735 -0.418 11.261 1.00 82.31 91 ALA A N 1
ATOM 694 C CA . ALA A 1 91 ? -0.542 -1.147 10.840 1.00 82.31 91 ALA A CA 1
ATOM 695 C C . ALA A 1 91 ? -0.676 -1.697 9.412 1.00 82.31 91 ALA A C 1
ATOM 697 O O . ALA A 1 91 ? 0.257 -1.584 8.618 1.00 82.31 91 ALA A O 1
ATOM 698 N N . TYR A 1 92 ? -1.847 -2.233 9.062 1.00 80.81 92 TYR A N 1
ATOM 699 C CA . TYR A 1 92 ? -2.151 -2.707 7.715 1.00 80.81 92 TYR A CA 1
ATOM 700 C C . TYR A 1 92 ? -2.065 -1.584 6.667 1.00 80.81 92 TYR A C 1
ATOM 702 O O . TYR A 1 92 ? -1.405 -1.740 5.636 1.00 80.81 92 TYR A O 1
ATOM 710 N N . TRP A 1 93 ? -2.679 -0.430 6.941 1.00 78.88 93 TRP A N 1
ATOM 711 C CA . TRP A 1 93 ? -2.609 0.731 6.052 1.00 78.88 93 TRP A CA 1
ATOM 712 C C . TRP A 1 93 ? -1.187 1.278 5.936 1.00 78.88 93 TRP A C 1
ATOM 714 O O . TRP A 1 93 ? -0.731 1.548 4.826 1.00 78.88 93 TRP A O 1
ATOM 724 N N . SER A 1 94 ? -0.460 1.392 7.048 1.00 80.81 94 SER A N 1
ATOM 725 C CA . SER A 1 94 ? 0.945 1.807 7.049 1.00 80.81 94 SER A CA 1
ATOM 726 C C . SER A 1 94 ? 1.811 0.870 6.211 1.00 80.81 94 SER A C 1
ATOM 728 O O . SER A 1 94 ? 2.623 1.343 5.420 1.00 80.81 94 SER A O 1
ATOM 730 N N . LEU A 1 95 ? 1.605 -0.446 6.318 1.00 81.12 95 LEU A N 1
ATOM 731 C CA . LEU A 1 95 ? 2.311 -1.432 5.504 1.00 81.12 95 LEU A CA 1
ATOM 732 C C . LEU A 1 95 ? 1.990 -1.267 4.010 1.0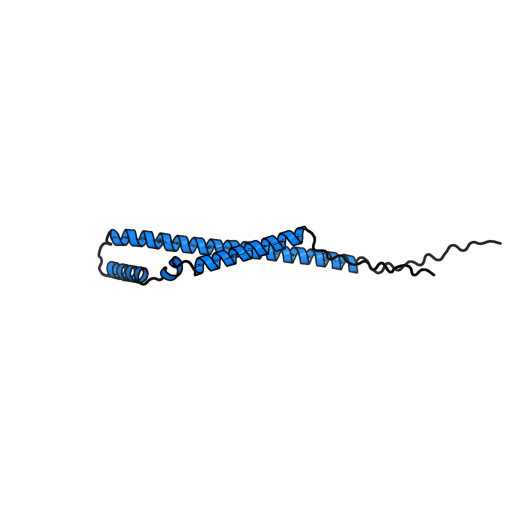0 81.12 95 LEU A C 1
ATOM 734 O O . LEU A 1 95 ? 2.900 -1.309 3.184 1.00 81.12 95 LEU A O 1
ATOM 738 N N . CYS A 1 96 ? 0.726 -1.011 3.656 1.00 78.31 96 CYS A N 1
ATOM 739 C CA . CYS A 1 96 ? 0.331 -0.719 2.274 1.00 78.31 96 CYS A CA 1
ATOM 740 C C . CYS A 1 96 ? 0.986 0.560 1.732 1.00 78.31 96 CYS A C 1
ATOM 742 O O . CYS A 1 96 ? 1.485 0.564 0.603 1.00 78.31 96 CYS A O 1
ATOM 744 N N . PHE A 1 97 ? 1.020 1.638 2.519 1.00 79.38 97 PHE A N 1
ATOM 745 C CA . PHE A 1 97 ? 1.703 2.878 2.139 1.00 79.38 97 PHE A CA 1
ATOM 746 C C . PHE A 1 97 ? 3.204 2.667 1.966 1.00 79.38 97 PHE A C 1
ATOM 748 O O . PHE A 1 97 ? 3.783 3.162 1.002 1.00 79.38 97 PHE A O 1
ATOM 755 N N . LEU A 1 98 ? 3.823 1.894 2.857 1.00 83.62 98 LEU A N 1
ATOM 756 C CA . LEU A 1 98 ? 5.241 1.567 2.782 1.00 83.62 98 LEU A CA 1
ATOM 757 C C . LEU A 1 98 ? 5.560 0.769 1.509 1.00 83.62 98 LEU A C 1
ATOM 759 O O . LEU A 1 98 ? 6.463 1.147 0.767 1.00 83.62 98 LEU A O 1
ATOM 763 N N . LEU A 1 99 ? 4.775 -0.266 1.194 1.00 79.19 99 LEU A N 1
ATOM 764 C CA . LEU A 1 99 ? 4.898 -1.035 -0.052 1.00 79.19 99 LEU A CA 1
ATOM 765 C C . LEU A 1 99 ? 4.707 -0.157 -1.298 1.00 79.19 99 LEU A C 1
ATOM 767 O O . LEU A 1 99 ? 5.483 -0.249 -2.249 1.00 79.19 99 LEU A O 1
ATOM 771 N N . SER A 1 100 ? 3.714 0.733 -1.275 1.00 78.00 100 SER A N 1
ATOM 772 C CA . SER A 1 100 ? 3.465 1.687 -2.363 1.00 78.00 100 SER A CA 1
ATOM 773 C C . SER A 1 100 ? 4.628 2.672 -2.535 1.00 78.00 100 SER A C 1
ATOM 775 O O . SER A 1 100 ? 5.031 2.965 -3.659 1.00 78.00 100 SER A O 1
ATOM 777 N N . GLY A 1 101 ? 5.221 3.144 -1.435 1.00 81.56 101 GLY A N 1
ATOM 778 C CA . GLY A 1 101 ? 6.409 3.998 -1.448 1.00 81.56 101 GLY A CA 1
ATOM 779 C C . GLY A 1 101 ? 7.632 3.287 -2.027 1.00 81.56 101 GLY A C 1
ATOM 780 O O . GLY A 1 101 ? 8.322 3.848 -2.877 1.00 81.56 101 GLY A O 1
ATOM 781 N N . VAL A 1 102 ? 7.864 2.027 -1.644 1.00 82.75 102 VAL A N 1
ATOM 782 C CA . VAL A 1 102 ? 8.935 1.192 -2.216 1.00 82.75 102 VAL A CA 1
ATOM 783 C C . VAL A 1 102 ? 8.750 1.033 -3.725 1.00 82.75 102 VAL A C 1
ATOM 785 O O . VAL A 1 102 ? 9.713 1.186 -4.478 1.00 82.75 102 VAL A O 1
ATOM 788 N N . LEU A 1 103 ? 7.520 0.800 -4.192 1.00 78.06 103 LEU A N 1
ATOM 789 C CA . LEU A 1 103 ? 7.228 0.755 -5.624 1.00 78.06 103 LEU A CA 1
ATOM 790 C C . LEU A 1 103 ? 7.539 2.066 -6.335 1.00 78.06 103 LEU A C 1
ATOM 792 O O . LEU A 1 103 ? 8.132 2.043 -7.412 1.00 78.06 103 LEU A O 1
ATOM 796 N N . LEU A 1 104 ? 7.144 3.197 -5.750 1.00 78.81 104 LEU A N 1
ATOM 797 C CA . LEU A 1 104 ? 7.397 4.510 -6.330 1.00 78.81 104 LEU A CA 1
ATOM 798 C C . LEU A 1 104 ? 8.904 4.761 -6.471 1.00 78.81 104 LEU A C 1
ATOM 800 O O . LEU A 1 104 ? 9.352 5.244 -7.508 1.00 78.81 104 LEU A O 1
ATOM 804 N N . ILE A 1 105 ? 9.691 4.375 -5.462 1.00 82.12 105 ILE A N 1
ATOM 805 C CA . ILE A 1 105 ? 11.155 4.482 -5.483 1.00 82.12 105 ILE A CA 1
ATOM 806 C C . ILE A 1 105 ? 11.749 3.595 -6.581 1.00 82.12 105 ILE A C 1
ATOM 808 O O . ILE A 1 105 ? 12.596 4.060 -7.344 1.00 82.12 105 ILE A O 1
ATOM 812 N N . LEU A 1 106 ? 11.302 2.342 -6.704 1.00 78.81 106 LEU A N 1
ATOM 813 C CA . LEU A 1 106 ? 11.770 1.434 -7.757 1.00 78.81 106 LEU A CA 1
ATOM 814 C C . LEU A 1 106 ? 11.411 1.948 -9.155 1.00 78.81 106 LEU A C 1
ATOM 816 O O . LEU A 1 106 ? 12.268 1.966 -10.035 1.00 78.81 106 LEU A O 1
ATOM 820 N N . ALA A 1 107 ? 10.177 2.419 -9.350 1.00 79.19 107 ALA A N 1
ATOM 821 C CA . ALA A 1 107 ? 9.734 3.015 -10.607 1.00 79.19 107 ALA A CA 1
ATOM 822 C C . ALA A 1 107 ? 10.548 4.271 -10.950 1.00 79.19 107 ALA A C 1
ATOM 824 O O . ALA A 1 107 ? 10.949 4.473 -12.095 1.00 79.19 107 ALA A O 1
ATOM 825 N N . TRP A 1 108 ? 10.848 5.101 -9.951 1.00 83.12 108 TRP A N 1
ATOM 826 C CA . TRP A 1 108 ? 11.677 6.286 -10.129 1.00 83.12 108 TRP A CA 1
ATOM 827 C C . TRP A 1 108 ? 13.125 5.940 -10.494 1.00 83.12 108 TRP A C 1
ATOM 829 O O . TRP A 1 108 ? 13.697 6.566 -11.388 1.00 83.12 108 TRP A O 1
ATOM 839 N N . LEU A 1 109 ? 13.716 4.926 -9.854 1.00 83.44 109 LEU A N 1
ATOM 840 C CA . LEU A 1 109 ? 15.049 4.430 -10.203 1.00 83.44 109 LEU A CA 1
ATOM 841 C C . LEU A 1 109 ? 15.093 3.889 -11.634 1.00 83.44 109 LEU A C 1
ATOM 843 O O . LEU A 1 109 ? 16.027 4.222 -12.361 1.00 83.44 109 LEU A O 1
ATOM 847 N N . ASP A 1 110 ? 14.073 3.140 -12.059 1.00 81.44 110 ASP A N 1
ATOM 848 C CA . ASP A 1 110 ? 13.976 2.625 -13.430 1.00 81.44 110 ASP A CA 1
ATOM 849 C C . ASP A 1 110 ? 13.925 3.775 -14.448 1.00 81.44 110 ASP A C 1
ATOM 851 O O . ASP A 1 110 ? 14.703 3.816 -15.401 1.00 81.44 110 ASP A O 1
ATOM 855 N N . VAL A 1 111 ? 13.106 4.804 -14.191 1.00 76.81 111 VAL A N 1
ATOM 856 C CA . VAL A 1 111 ? 13.059 6.014 -15.032 1.00 76.81 111 VAL A CA 1
ATOM 857 C C . VAL A 1 111 ? 14.416 6.719 -15.075 1.00 76.81 111 VAL A C 1
ATOM 859 O O . VAL A 1 111 ? 14.834 7.172 -16.143 1.00 76.81 111 VAL A O 1
ATOM 862 N N . ARG A 1 112 ? 15.137 6.819 -13.950 1.00 86.06 112 ARG A N 1
ATOM 863 C CA . ARG A 1 112 ? 16.484 7.415 -13.939 1.00 86.06 112 ARG A CA 1
ATOM 864 C C . ARG A 1 112 ? 17.487 6.582 -14.719 1.00 86.06 112 ARG A C 1
ATOM 866 O O . ARG A 1 112 ? 18.329 7.163 -15.400 1.00 86.06 112 ARG A O 1
ATOM 873 N N . GLU A 1 113 ? 17.418 5.260 -14.637 1.00 83.31 113 GLU A N 1
ATOM 874 C CA . GLU A 1 113 ? 18.321 4.381 -15.375 1.00 83.31 113 GLU A CA 1
ATOM 875 C C . GLU A 1 113 ? 18.051 4.446 -16.883 1.00 83.31 113 GLU A C 1
ATOM 877 O O . GLU A 1 113 ? 18.991 4.564 -17.670 1.00 83.31 113 GLU A O 1
ATOM 882 N N . ILE A 1 114 ? 16.778 4.475 -17.291 1.00 82.69 114 ILE A N 1
ATOM 883 C CA . ILE A 1 114 ? 16.377 4.675 -18.689 1.00 82.69 114 ILE A CA 1
ATOM 884 C C . ILE A 1 114 ? 16.863 6.034 -19.197 1.00 82.69 114 ILE A C 1
ATOM 886 O O . ILE A 1 114 ? 17.442 6.102 -20.279 1.00 82.69 114 ILE A O 1
ATOM 890 N N . ARG A 1 115 ? 16.692 7.108 -18.413 1.00 81.19 115 ARG A N 1
ATOM 891 C CA . ARG A 1 115 ? 17.184 8.446 -18.779 1.00 81.19 115 ARG A CA 1
ATOM 892 C C . ARG A 1 115 ? 18.699 8.463 -18.970 1.00 81.19 115 ARG A C 1
ATOM 894 O O . ARG A 1 115 ? 19.158 8.948 -19.996 1.00 81.19 115 ARG A O 1
ATOM 901 N N . ARG A 1 116 ? 19.464 7.863 -18.049 1.00 85.94 116 ARG A N 1
ATOM 902 C CA . ARG A 1 116 ? 20.928 7.742 -18.183 1.00 85.94 116 ARG A CA 1
ATOM 903 C C . ARG A 1 116 ? 21.322 7.002 -19.463 1.00 85.94 116 ARG A C 1
ATOM 905 O O . ARG A 1 116 ? 22.163 7.490 -20.209 1.00 85.94 116 ARG A O 1
ATOM 912 N N . LYS A 1 117 ? 20.673 5.870 -19.758 1.00 77.62 117 LYS A N 1
ATOM 913 C CA . LYS A 1 117 ? 20.925 5.099 -20.989 1.00 77.62 117 LYS A CA 1
ATOM 914 C C . LYS A 1 117 ? 20.582 5.891 -22.252 1.00 77.62 117 LYS A C 1
ATOM 916 O O . LYS A 1 117 ? 21.305 5.790 -23.240 1.00 77.62 117 LYS A O 1
ATOM 921 N N . LEU A 1 118 ? 19.510 6.683 -22.224 1.00 84.62 118 LEU A N 1
ATOM 922 C CA . LEU A 1 118 ? 19.115 7.539 -23.342 1.00 84.62 118 LEU A CA 1
ATOM 923 C C . LEU A 1 118 ? 20.133 8.665 -23.577 1.00 84.62 118 LEU A C 1
ATOM 925 O O . LEU A 1 118 ? 20.499 8.921 -24.721 1.00 84.62 118 LEU A O 1
ATOM 929 N N . ASP A 1 119 ? 20.623 9.299 -22.510 1.00 86.62 119 ASP A N 1
ATOM 930 C CA . ASP A 1 119 ? 21.646 10.347 -22.594 1.00 86.62 119 ASP A CA 1
ATOM 931 C C . ASP A 1 119 ? 22.975 9.799 -23.135 1.00 86.62 119 ASP A C 1
ATOM 933 O O . ASP A 1 119 ? 23.624 10.444 -23.961 1.00 86.62 119 ASP A O 1
ATOM 937 N N . ASP A 1 120 ? 23.365 8.590 -22.729 1.00 84.94 120 ASP A N 1
ATOM 938 C CA . ASP A 1 120 ? 24.559 7.915 -23.244 1.00 84.94 120 ASP A CA 1
ATOM 939 C C . ASP A 1 120 ? 24.399 7.509 -24.714 1.00 84.94 120 ASP A C 1
ATOM 941 O O . ASP A 1 120 ? 25.321 7.698 -25.511 1.00 84.94 120 ASP A O 1
ATOM 945 N N . ALA A 1 121 ? 23.223 7.013 -25.112 1.00 82.06 121 ALA A N 1
ATOM 946 C CA . ALA A 1 121 ? 22.915 6.730 -26.512 1.00 82.06 121 ALA A CA 1
ATOM 947 C C . ALA A 1 121 ? 22.943 8.010 -27.361 1.00 82.06 121 ALA A C 1
ATOM 949 O O . ALA A 1 121 ? 23.550 8.031 -28.432 1.00 82.06 121 ALA A O 1
ATOM 950 N N . ARG A 1 122 ? 22.364 9.106 -26.855 1.00 85.75 122 ARG A N 1
ATOM 951 C CA . ARG A 1 122 ? 22.390 10.416 -27.515 1.00 85.75 122 ARG A CA 1
ATOM 952 C C . ARG A 1 122 ? 23.819 10.918 -27.693 1.00 85.75 122 ARG A C 1
ATOM 954 O O . ARG A 1 122 ? 24.157 11.346 -28.788 1.00 85.75 122 ARG A O 1
ATOM 961 N N . ARG A 1 123 ? 24.665 10.806 -26.661 1.00 84.31 123 ARG A N 1
ATOM 962 C CA . ARG A 1 123 ? 26.095 11.151 -26.731 1.00 84.31 123 ARG A CA 1
ATOM 963 C C . ARG A 1 123 ? 26.873 10.298 -27.723 1.00 84.31 123 ARG A C 1
ATOM 965 O O . ARG A 1 123 ? 27.768 10.824 -28.367 1.00 84.31 123 ARG A O 1
ATOM 972 N N . ARG A 1 124 ? 26.555 9.011 -27.876 1.00 81.00 124 ARG A N 1
ATOM 973 C CA . ARG A 1 124 ? 27.175 8.168 -28.912 1.00 81.00 124 ARG A CA 1
ATOM 974 C C . ARG A 1 124 ? 26.793 8.627 -30.314 1.00 81.00 124 ARG A C 1
ATOM 976 O O . ARG A 1 124 ? 27.658 8.658 -31.174 1.00 81.00 124 ARG A O 1
ATOM 983 N N . LEU A 1 125 ? 25.539 9.025 -30.524 1.00 80.69 125 LEU A N 1
ATOM 984 C CA . LEU A 1 125 ? 25.059 9.525 -31.816 1.00 80.69 125 LEU A CA 1
ATOM 985 C C . LEU A 1 125 ? 25.626 10.905 -32.177 1.00 80.69 125 LEU A C 1
ATOM 987 O O . LEU A 1 125 ? 25.853 11.167 -33.350 1.00 80.69 125 LEU A O 1
ATOM 991 N N . THR A 1 126 ? 25.860 11.788 -31.200 1.00 81.94 126 THR A N 1
ATOM 992 C CA . THR A 1 126 ? 26.478 13.104 -31.451 1.00 81.94 126 THR A CA 1
ATOM 993 C C . THR A 1 126 ? 28.006 13.095 -31.380 1.00 81.94 126 THR A C 1
ATOM 995 O O . THR A 1 126 ? 28.640 13.914 -32.035 1.00 81.94 126 THR A O 1
ATOM 998 N N . GLY A 1 127 ? 28.604 12.199 -30.591 1.00 70.88 127 GLY A N 1
ATOM 999 C CA . GLY A 1 127 ? 30.053 12.026 -30.449 1.00 70.88 127 GLY A CA 1
ATOM 1000 C C . GLY A 1 127 ? 30.672 11.184 -31.564 1.00 70.88 127 GLY A C 1
ATOM 1001 O O . GLY A 1 127 ? 31.802 11.444 -31.968 1.00 70.88 127 GLY A O 1
ATOM 1002 N N . ALA A 1 128 ? 29.914 10.244 -32.138 1.00 59.22 128 ALA A N 1
ATOM 1003 C CA . ALA A 1 128 ? 30.156 9.767 -33.491 1.00 59.22 128 ALA A CA 1
ATOM 1004 C C . ALA A 1 128 ? 29.671 10.850 -34.463 1.00 59.22 128 ALA A C 1
ATOM 1006 O O . ALA A 1 128 ? 28.648 10.705 -35.130 1.00 59.22 128 ALA A O 1
ATOM 1007 N N . GLY A 1 129 ? 30.393 11.973 -34.517 1.00 56.38 129 GLY A N 1
ATOM 1008 C CA . GLY A 1 129 ? 30.283 12.884 -35.651 1.00 56.38 129 GLY A CA 1
ATOM 1009 C C . GLY A 1 129 ? 30.401 12.077 -36.949 1.00 56.38 129 GLY A C 1
ATOM 1010 O O . GLY A 1 129 ? 31.006 10.998 -36.922 1.00 56.38 129 GLY A O 1
ATOM 1011 N N . PRO A 1 130 ? 29.807 12.538 -38.065 1.00 56.06 130 PRO A N 1
ATOM 1012 C CA . PRO A 1 130 ? 29.894 11.824 -39.328 1.00 56.06 130 PRO A CA 1
ATOM 1013 C C . PRO A 1 130 ? 31.367 11.522 -39.567 1.00 56.06 130 PRO A C 1
ATOM 1015 O O . PRO A 1 130 ? 32.168 12.438 -39.753 1.00 56.06 130 PRO A O 1
ATOM 1018 N N . VAL A 1 131 ? 31.739 10.243 -39.484 1.00 58.75 131 VAL A N 1
ATOM 1019 C CA . VAL A 1 131 ? 33.019 9.787 -39.997 1.00 58.75 131 VAL A CA 1
ATOM 1020 C C . VAL A 1 131 ? 32.867 10.024 -41.482 1.00 58.75 131 VAL A C 1
ATOM 1022 O O . VAL A 1 131 ? 32.313 9.196 -42.201 1.00 58.75 131 VAL A O 1
ATOM 1025 N N . SER A 1 132 ? 33.249 11.228 -41.914 1.00 52.25 132 SER A N 1
ATOM 1026 C CA . SER A 1 132 ? 33.525 11.510 -43.305 1.00 52.25 132 SER A CA 1
ATOM 1027 C C . SER A 1 132 ? 34.393 10.344 -43.738 1.00 52.25 132 SER A C 1
ATOM 1029 O O . SER A 1 132 ? 35.450 10.150 -43.125 1.00 52.25 132 SER A O 1
ATOM 1031 N N . PRO A 1 133 ? 33.960 9.522 -44.707 1.00 55.62 133 PRO A N 1
ATOM 1032 C CA . PRO A 1 133 ? 34.870 8.592 -45.328 1.00 55.62 133 PRO A CA 1
ATOM 1033 C C . PRO A 1 133 ? 35.942 9.490 -45.931 1.00 55.62 133 PRO A C 1
ATOM 1035 O O . PRO A 1 133 ? 35.723 10.134 -46.958 1.00 55.62 133 PRO A O 1
ATOM 1038 N N . SER A 1 134 ? 37.055 9.638 -45.206 1.00 52.84 134 SER A N 1
ATOM 1039 C CA . SER A 1 134 ? 38.257 10.253 -45.725 1.00 52.84 134 SER A CA 1
ATOM 1040 C C . SER A 1 134 ? 38.623 9.349 -46.874 1.00 52.84 134 SER A C 1
ATOM 1042 O O . SER A 1 134 ? 39.050 8.208 -46.703 1.00 52.84 134 SER A O 1
ATOM 1044 N N . ARG A 1 135 ? 38.223 9.841 -48.038 1.00 52.41 135 ARG A N 1
ATOM 1045 C CA . ARG A 1 135 ? 38.400 9.309 -49.364 1.00 52.41 135 ARG A CA 1
ATOM 1046 C C . ARG A 1 135 ? 39.898 9.096 -49.484 1.00 52.41 135 ARG A C 1
ATOM 1048 O O . ARG A 1 135 ? 40.624 10.022 -49.826 1.00 52.41 135 ARG A O 1
ATOM 1055 N N . GLY A 1 136 ? 40.349 7.903 -49.100 1.00 49.06 136 GLY A N 1
ATOM 1056 C CA . GLY A 1 136 ? 41.669 7.390 -49.406 1.00 49.06 136 GLY A CA 1
ATOM 1057 C C . GLY A 1 136 ? 41.749 7.337 -50.918 1.00 49.06 136 GLY A C 1
ATOM 1058 O O . GLY A 1 136 ? 41.342 6.354 -51.533 1.00 49.06 136 GLY A O 1
ATOM 1059 N N . GLY A 1 137 ? 42.143 8.469 -51.503 1.00 52.25 137 GLY A N 1
ATOM 1060 C CA . GLY A 1 137 ? 42.489 8.596 -52.902 1.00 52.25 137 GLY A CA 1
ATOM 1061 C C . GLY A 1 137 ? 43.549 7.552 -53.177 1.00 52.25 137 GLY A C 1
ATOM 1062 O O . GLY A 1 137 ? 44.556 7.484 -52.473 1.00 52.25 137 GLY A O 1
ATOM 1063 N N . GLY A 1 138 ? 43.224 6.678 -54.120 1.00 57.28 138 GLY A N 1
ATOM 1064 C CA . GLY A 1 138 ? 43.999 5.498 -54.416 1.00 57.28 138 GLY A CA 1
ATOM 1065 C C . GLY A 1 138 ? 45.433 5.854 -54.768 1.00 57.28 138 GLY A C 1
ATOM 1066 O O . GLY A 1 138 ? 45.705 6.827 -55.469 1.00 57.28 138 GLY A O 1
ATOM 1067 N N . GLN A 1 139 ? 46.324 4.997 -54.285 1.00 55.78 139 GLN A N 1
ATOM 1068 C CA . GLN A 1 139 ? 47.581 4.695 -54.944 1.00 55.78 139 GLN A CA 1
ATOM 1069 C C . GLN A 1 139 ? 47.316 4.517 -56.445 1.00 55.78 139 GLN A C 1
ATOM 1071 O O . GLN A 1 139 ? 46.605 3.595 -56.849 1.00 55.78 139 GLN A O 1
ATOM 1076 N N . GLY A 1 140 ? 47.856 5.421 -57.258 1.00 53.31 140 GLY A N 1
ATOM 1077 C CA . GLY A 1 140 ? 48.043 5.167 -58.679 1.00 53.31 140 GLY A CA 1
ATOM 1078 C C . GLY A 1 140 ? 49.246 4.234 -58.848 1.00 53.31 140 GLY A C 1
ATOM 1079 O O . GLY A 1 140 ? 50.291 4.512 -58.259 1.00 53.31 140 GLY A O 1
ATOM 1080 N N . PRO A 1 141 ? 49.133 3.131 -59.603 1.00 65.88 141 PRO A N 1
ATOM 1081 C CA . PRO A 1 141 ? 50.297 2.388 -60.049 1.00 65.88 141 PRO A CA 1
ATOM 1082 C C . PRO A 1 141 ? 50.909 3.142 -61.236 1.00 65.88 141 PRO A C 1
ATOM 1084 O O . PRO A 1 141 ? 50.335 3.156 -62.325 1.00 65.88 141 PRO A O 1
ATOM 1087 N N . GLU A 1 142 ? 52.060 3.785 -61.037 1.00 58.38 142 GLU A N 1
ATOM 1088 C CA . GLU A 1 142 ? 52.896 4.214 -62.161 1.00 58.38 142 GLU A CA 1
ATOM 1089 C C . GLU A 1 142 ? 53.573 2.972 -62.755 1.00 58.38 142 GLU A C 1
ATOM 1091 O O . GLU A 1 142 ? 54.584 2.474 -62.264 1.00 58.38 142 GLU A O 1
ATOM 1096 N N . HIS A 1 143 ? 52.933 2.431 -63.790 1.00 59.09 143 HIS A N 1
ATOM 1097 C CA . HIS A 1 143 ? 53.561 1.599 -64.806 1.00 59.09 143 HIS A CA 1
ATOM 1098 C C . HIS A 1 143 ? 53.965 2.504 -65.973 1.00 59.09 143 HIS A C 1
ATOM 1100 O O . HIS A 1 143 ? 53.097 3.165 -66.546 1.00 59.09 143 HIS A O 1
ATOM 1106 N N . GLY A 1 144 ? 55.245 2.479 -66.351 1.00 60.50 144 GLY A N 1
ATOM 1107 C CA . GLY A 1 144 ? 55.753 3.096 -67.578 1.00 60.50 144 GLY A CA 1
ATOM 1108 C C . GLY A 1 144 ? 57.191 3.545 -67.453 1.00 60.50 144 GLY A C 1
ATOM 1109 O O . GLY A 1 144 ? 57.381 4.766 -67.292 1.00 60.50 144 GLY A O 1
#

Secondary structure (DSSP, 8-state):
----------------HHHHHHHHHHHHHHHHHHHHHHHHHH-HHHHTTT-HHHHHHHHHHHHHHHTTPPPPHHHHHHHHHHHHHHHHHHHHHHHHHHHHHHHHHHHHHHH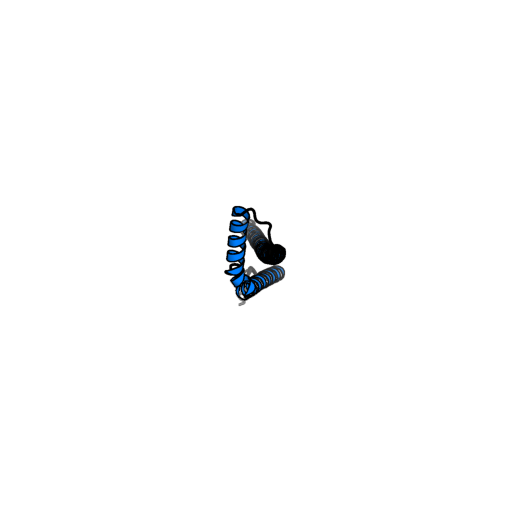HHHHHHHHHHHHHHHHS----------------

pLDDT: mean 71.05, std 10.99, range [47.19, 86.62]